Protein AF-A0A828SP07-F1 (afdb_monomer_lite)

pLDDT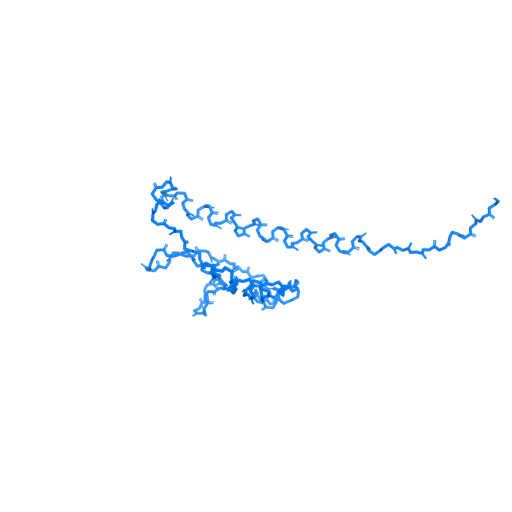: mean 71.91, std 18.85, range [35.97, 96.06]

Organism: NCBI:txid525242

Structure (mmCIF, N/CA/C/O backbone):
data_AF-A0A828SP07-F1
#
_entry.id   AF-A0A828SP07-F1
#
loop_
_atom_site.group_PDB
_atom_site.id
_atom_site.type_symbol
_atom_site.label_atom_id
_atom_site.label_alt_id
_atom_site.label_comp_id
_atom_site.label_asym_id
_atom_site.label_entity_id
_atom_site.label_seq_id
_atom_site.pdbx_PDB_ins_code
_atom_site.Cartn_x
_atom_site.Cartn_y
_atom_site.Cartn_z
_atom_site.occupancy
_atom_site.B_iso_or_equiv
_atom_site.auth_seq_id
_atom_site.auth_comp_id
_atom_site.auth_asym_id
_atom_site.auth_atom_id
_atom_site.pdbx_PDB_model_num
ATOM 1 N N . MET A 1 1 ? 19.556 11.142 41.431 1.00 42.47 1 MET A N 1
ATOM 2 C CA . MET A 1 1 ? 18.912 11.446 40.136 1.00 42.47 1 MET A CA 1
ATOM 3 C C . MET A 1 1 ? 19.890 11.113 39.016 1.00 42.47 1 MET A C 1
ATOM 5 O O . MET A 1 1 ? 20.737 11.927 38.686 1.00 42.47 1 MET A O 1
ATOM 9 N N . GLN A 1 2 ? 19.830 9.884 38.506 1.00 42.84 2 GLN A N 1
ATOM 10 C CA . GLN A 1 2 ? 20.565 9.408 37.330 1.00 42.84 2 GLN A CA 1
ATOM 11 C C . GLN A 1 2 ? 19.643 8.411 36.629 1.00 42.84 2 GLN A C 1
ATOM 13 O O . GLN A 1 2 ? 19.463 7.309 37.130 1.00 42.84 2 GLN A O 1
ATOM 18 N N . SER A 1 3 ? 19.005 8.812 35.532 1.00 43.03 3 SER A N 1
ATOM 19 C CA . SER A 1 3 ? 18.424 7.885 34.555 1.00 43.03 3 SER A CA 1
ATOM 20 C C . SER A 1 3 ? 18.002 8.671 33.318 1.00 43.03 3 SER A C 1
ATOM 22 O O . SER A 1 3 ? 16.979 9.345 33.330 1.00 43.03 3 SER A O 1
ATOM 24 N N . ALA A 1 4 ? 18.848 8.642 32.290 1.00 45.19 4 ALA A N 1
ATOM 25 C CA . ALA A 1 4 ? 18.511 8.997 30.908 1.00 45.19 4 ALA A CA 1
ATOM 26 C C . ALA A 1 4 ? 19.666 8.567 29.985 1.00 45.19 4 ALA A C 1
ATOM 28 O O . ALA A 1 4 ? 20.202 9.344 29.199 1.00 45.19 4 ALA A O 1
ATOM 29 N N . ARG A 1 5 ? 20.126 7.324 30.131 1.00 46.84 5 ARG A N 1
ATOM 30 C CA . ARG A 1 5 ? 21.015 6.679 29.163 1.00 46.84 5 ARG A CA 1
ATOM 31 C C . ARG A 1 5 ? 20.392 5.335 28.828 1.00 46.84 5 ARG A C 1
ATOM 33 O O . ARG A 1 5 ? 19.896 4.669 29.724 1.00 46.84 5 ARG A O 1
ATOM 40 N N . VAL A 1 6 ? 20.469 4.978 27.550 1.00 44.75 6 VAL A N 1
ATOM 41 C CA . VAL A 1 6 ? 19.916 3.776 26.905 1.00 44.75 6 VAL A CA 1
ATOM 42 C C . VAL A 1 6 ? 18.507 3.965 26.337 1.00 44.75 6 VAL A C 1
ATOM 44 O O . VAL A 1 6 ? 17.543 3.447 26.872 1.00 44.75 6 VAL A O 1
ATOM 47 N N . LEU A 1 7 ? 18.408 4.676 25.208 1.00 38.66 7 LEU A N 1
ATOM 48 C CA . LEU A 1 7 ? 17.365 4.436 24.190 1.00 38.66 7 LEU A CA 1
ATOM 49 C C . LEU A 1 7 ? 17.791 4.877 22.767 1.00 38.66 7 LEU A C 1
ATOM 51 O O . LEU A 1 7 ? 16.957 4.997 21.880 1.00 38.66 7 LEU A O 1
ATOM 55 N N . CYS A 1 8 ? 19.091 5.090 22.514 1.00 35.97 8 CYS A N 1
ATOM 56 C CA . CYS A 1 8 ? 19.603 5.577 21.223 1.00 35.97 8 CYS A CA 1
ATOM 57 C C . CYS A 1 8 ? 20.581 4.582 20.570 1.00 35.97 8 CYS A C 1
ATOM 59 O O . CYS A 1 8 ? 21.708 4.932 20.251 1.00 35.97 8 CYS A O 1
ATOM 61 N N . HIS A 1 9 ? 20.181 3.312 20.442 1.00 36.03 9 HIS A N 1
ATOM 62 C CA . HIS A 1 9 ? 20.992 2.299 19.742 1.00 36.03 9 HIS A CA 1
ATOM 63 C C . HIS A 1 9 ? 20.191 1.379 18.807 1.00 36.03 9 HIS A C 1
ATOM 65 O O . HIS A 1 9 ? 20.718 0.371 18.352 1.00 36.03 9 HIS A O 1
ATOM 71 N N . HIS A 1 10 ? 18.929 1.698 18.495 1.00 36.72 10 HIS A N 1
ATOM 72 C CA . HIS A 1 10 ? 18.085 0.804 17.683 1.00 36.72 10 HIS A CA 1
ATOM 73 C C . HIS A 1 10 ? 17.499 1.429 16.406 1.00 36.72 10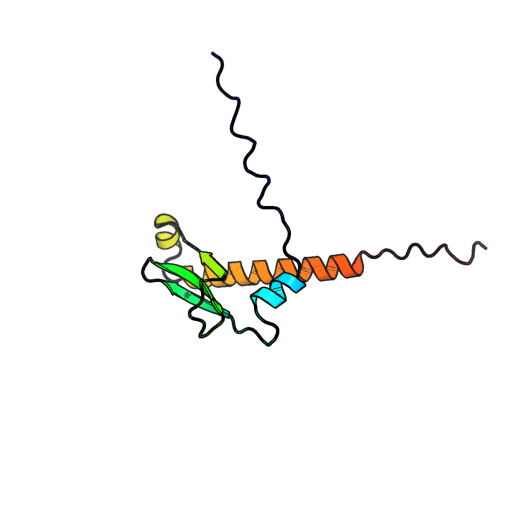 HIS A C 1
ATOM 75 O O . HIS A 1 10 ? 16.642 0.830 15.767 1.00 36.72 10 HIS A O 1
ATOM 81 N N . VAL A 1 11 ? 17.988 2.604 15.993 1.00 41.00 11 VAL A N 1
ATOM 82 C CA . VAL A 1 11 ? 17.584 3.279 14.740 1.00 41.00 11 VAL A CA 1
ATOM 83 C C . VAL A 1 11 ? 18.727 3.238 13.715 1.00 41.00 11 VAL A C 1
ATOM 85 O O . VAL A 1 11 ? 19.015 4.221 13.049 1.00 41.00 11 VAL A O 1
ATOM 88 N N . GLU A 1 12 ? 19.440 2.114 13.598 1.00 39.47 12 GLU A N 1
ATOM 89 C CA . GLU A 1 12 ? 20.566 1.998 12.646 1.00 39.47 12 GLU A CA 1
ATOM 90 C C . GLU A 1 12 ? 20.449 0.836 11.646 1.00 39.47 12 GLU A C 1
ATOM 92 O O . GLU A 1 12 ? 21.272 0.721 10.743 1.00 39.47 12 GLU A O 1
ATOM 97 N N . THR A 1 13 ? 19.391 0.021 11.694 1.00 39.34 13 THR A N 1
ATOM 98 C CA . THR A 1 13 ? 19.213 -1.111 10.760 1.00 39.34 13 THR A CA 1
ATOM 99 C C . THR A 1 13 ? 18.284 -0.843 9.573 1.00 39.34 13 THR A C 1
ATOM 101 O O . THR A 1 13 ? 18.275 -1.631 8.631 1.00 39.34 13 THR A O 1
ATOM 104 N N . TRP A 1 14 ? 17.567 0.284 9.532 1.00 39.25 14 TRP A N 1
ATOM 105 C CA . TRP A 1 14 ? 16.605 0.577 8.452 1.00 39.25 14 TRP A CA 1
ATOM 106 C C . TRP A 1 14 ? 17.183 1.318 7.239 1.00 39.25 14 TRP A C 1
ATOM 108 O O . TRP A 1 14 ? 16.461 1.602 6.288 1.00 39.25 14 TRP A O 1
ATOM 118 N N . ARG A 1 15 ? 18.490 1.602 7.213 1.00 41.88 15 ARG A N 1
ATOM 119 C CA . ARG A 1 15 ? 19.132 2.337 6.109 1.00 41.88 15 ARG A CA 1
ATOM 120 C C . ARG A 1 15 ? 19.951 1.450 5.171 1.00 41.88 15 ARG A C 1
ATOM 122 O O . ARG A 1 15 ? 20.961 1.893 4.626 1.00 41.88 15 ARG A O 1
ATOM 129 N N . LYS A 1 16 ? 19.544 0.195 4.967 1.00 46.22 16 LYS A N 1
ATOM 130 C CA . LYS A 1 16 ? 20.076 -0.603 3.858 1.00 46.22 16 LYS A CA 1
ATOM 131 C C . LYS A 1 16 ? 19.263 -0.254 2.614 1.00 46.22 16 LYS A C 1
ATOM 133 O O . LYS A 1 16 ? 18.200 -0.816 2.383 1.00 46.22 16 LYS A O 1
ATOM 138 N N . TYR A 1 17 ? 19.726 0.756 1.879 1.00 56.06 17 TYR A N 1
ATOM 139 C CA . TYR A 1 17 ? 19.108 1.183 0.626 1.00 56.06 17 TYR A CA 1
ATOM 140 C C . TYR A 1 17 ? 18.991 -0.014 -0.322 1.00 56.06 17 TYR A C 1
ATOM 142 O O . TYR A 1 17 ? 19.984 -0.676 -0.617 1.00 56.06 17 TYR A O 1
ATOM 150 N N . MET A 1 18 ? 17.772 -0.298 -0.762 1.00 57.88 18 MET A N 1
ATOM 151 C CA . MET A 1 18 ? 17.495 -1.319 -1.763 1.00 57.88 18 MET A CA 1
ATOM 152 C C . MET A 1 18 ? 17.890 -0.781 -3.143 1.00 57.88 18 MET A C 1
ATOM 154 O O . MET A 1 18 ? 17.559 0.362 -3.466 1.00 57.88 18 MET A O 1
ATOM 158 N N . SER A 1 19 ? 18.615 -1.564 -3.947 1.00 63.25 19 SER A N 1
ATOM 159 C CA . SER A 1 19 ? 18.954 -1.162 -5.320 1.00 63.25 19 SER A CA 1
ATOM 160 C C . SER A 1 19 ? 17.749 -1.337 -6.252 1.00 63.25 19 SER A C 1
ATOM 162 O O . SER A 1 19 ? 16.896 -2.191 -6.012 1.00 63.25 19 SER A O 1
ATOM 164 N N . ILE A 1 20 ? 17.682 -0.585 -7.359 1.00 61.38 20 ILE A N 1
ATOM 165 C CA . ILE A 1 20 ? 16.632 -0.783 -8.379 1.00 61.38 20 ILE A CA 1
ATOM 166 C C . ILE A 1 20 ? 16.648 -2.211 -8.940 1.00 61.38 20 ILE A C 1
ATOM 168 O O . ILE A 1 20 ? 15.603 -2.723 -9.320 1.00 61.38 20 ILE A O 1
ATOM 172 N N . GLN A 1 21 ? 17.804 -2.877 -8.984 1.00 63.03 21 GLN A N 1
ATOM 173 C CA . GLN A 1 21 ? 17.888 -4.275 -9.417 1.00 63.03 21 GLN A CA 1
ATOM 174 C C . GLN A 1 21 ? 17.171 -5.206 -8.435 1.00 63.03 21 GLN A C 1
ATOM 176 O O . GLN A 1 21 ? 16.346 -6.005 -8.858 1.00 63.03 21 GLN A O 1
ATOM 181 N N . GLN A 1 22 ? 17.393 -5.028 -7.132 1.00 64.44 22 GLN A N 1
ATOM 182 C CA . GLN A 1 22 ? 16.679 -5.776 -6.091 1.00 64.44 22 GLN A CA 1
ATOM 183 C C . GL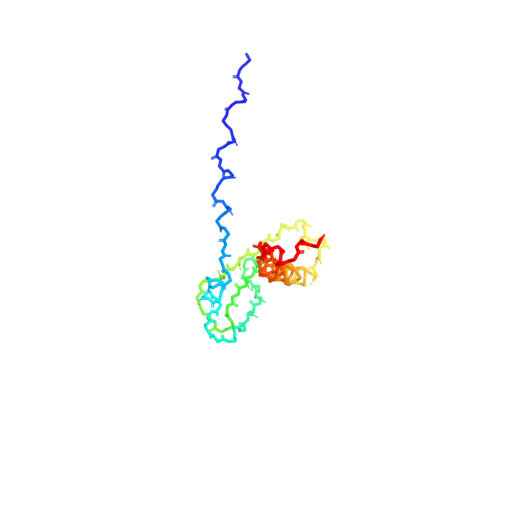N A 1 22 ? 15.183 -5.451 -6.087 1.00 64.44 22 GLN A C 1
ATOM 185 O O . GLN A 1 22 ? 14.348 -6.321 -5.871 1.00 64.44 22 GLN A O 1
ATOM 190 N N . LEU A 1 23 ? 14.832 -4.199 -6.378 1.00 65.94 23 LEU A N 1
ATOM 191 C CA . LEU A 1 23 ? 13.448 -3.773 -6.531 1.00 65.94 23 LEU A CA 1
ATOM 192 C C . LEU A 1 23 ? 12.780 -4.430 -7.757 1.00 65.94 23 LEU A C 1
ATOM 194 O O . LEU A 1 23 ? 11.655 -4.910 -7.667 1.00 65.94 23 LEU A O 1
ATOM 198 N N . LYS A 1 24 ? 13.486 -4.507 -8.891 1.00 64.06 24 LYS A N 1
ATOM 199 C CA . LYS A 1 24 ? 13.046 -5.232 -10.094 1.00 64.06 24 LYS A CA 1
ATOM 200 C C . LYS A 1 24 ? 12.906 -6.729 -9.831 1.00 64.06 24 LYS A C 1
ATOM 202 O O . LYS A 1 24 ? 11.971 -7.338 -10.326 1.00 64.06 24 LYS A O 1
ATOM 207 N N . GLU A 1 25 ? 13.782 -7.323 -9.029 1.00 65.94 25 GLU A N 1
ATOM 208 C CA . GLU A 1 25 ? 13.658 -8.724 -8.608 1.00 65.94 25 GLU A CA 1
ATOM 209 C C . GLU A 1 25 ? 12.437 -8.956 -7.705 1.00 65.94 25 GLU A C 1
ATOM 211 O O . GLU A 1 25 ? 11.757 -9.970 -7.852 1.00 65.94 25 GLU A O 1
ATOM 216 N N . LEU A 1 26 ? 12.120 -8.007 -6.817 1.00 65.00 26 LEU A N 1
ATOM 217 C CA . LEU A 1 26 ? 10.932 -8.063 -5.955 1.00 65.00 26 LEU A CA 1
ATOM 218 C C . LEU A 1 26 ? 9.623 -7.929 -6.736 1.00 65.00 26 LEU A C 1
ATOM 220 O O . LEU A 1 26 ? 8.641 -8.607 -6.426 1.00 65.00 26 LEU A O 1
ATOM 224 N N . PHE A 1 27 ? 9.613 -7.069 -7.751 1.00 65.50 27 PHE A N 1
ATOM 225 C CA . PHE A 1 27 ? 8.476 -6.903 -8.649 1.00 65.50 27 PHE A CA 1
ATOM 226 C C . PHE A 1 27 ? 8.407 -8.011 -9.715 1.00 65.50 27 PHE A C 1
ATOM 228 O O . PHE A 1 27 ? 7.331 -8.349 -10.190 1.00 65.50 27 PHE A O 1
ATOM 235 N N . GLY A 1 28 ? 9.520 -8.679 -10.010 1.00 56.78 28 GLY A N 1
ATOM 236 C CA . GLY A 1 28 ? 9.618 -9.687 -11.058 1.00 56.78 28 GLY A CA 1
ATOM 237 C C . GLY A 1 28 ? 10.138 -9.096 -12.369 1.00 56.78 28 GLY A C 1
ATOM 238 O O . GLY A 1 28 ? 9.981 -7.917 -12.674 1.00 56.78 28 GLY A O 1
ATOM 239 N N . ASN A 1 29 ? 10.794 -9.942 -13.165 1.00 54.81 29 ASN A N 1
ATOM 240 C CA . ASN A 1 29 ? 11.561 -9.541 -14.351 1.00 54.81 29 ASN A CA 1
ATOM 241 C C . ASN A 1 29 ? 10.694 -9.153 -15.576 1.00 54.81 29 ASN A C 1
ATOM 243 O O . ASN 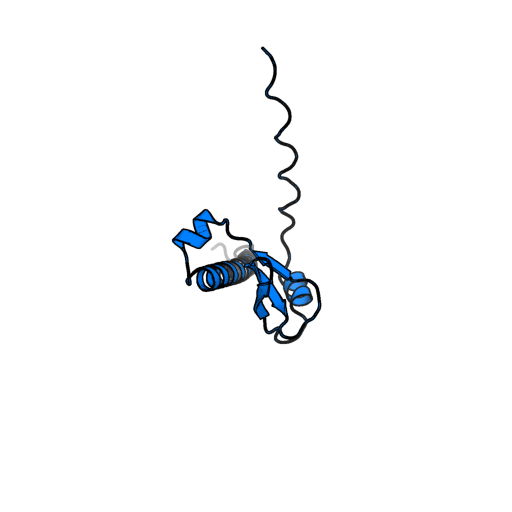A 1 29 ? 11.216 -9.003 -16.678 1.00 54.81 29 ASN A O 1
ATOM 247 N N . GLN A 1 30 ? 9.375 -9.044 -15.409 1.00 49.84 30 GLN A N 1
ATOM 248 C CA . GLN A 1 30 ? 8.398 -8.691 -16.440 1.00 49.84 30 GLN A CA 1
ATOM 249 C C . GLN A 1 30 ? 7.339 -7.796 -15.800 1.00 49.84 30 GLN A C 1
ATOM 251 O O . GLN A 1 30 ? 6.955 -8.073 -14.671 1.00 49.84 30 GLN A O 1
ATOM 256 N N . GLU A 1 31 ? 6.927 -6.744 -16.513 1.00 59.31 31 GLU A N 1
ATOM 257 C CA . GLU A 1 31 ? 5.803 -5.825 -16.244 1.00 59.31 31 GLU A CA 1
ATOM 258 C C . GLU A 1 31 ? 4.934 -6.202 -15.032 1.00 59.31 31 GLU A C 1
ATOM 260 O O . GLU A 1 31 ? 3.858 -6.788 -15.149 1.00 59.31 31 GLU A O 1
ATOM 265 N N . ALA A 1 32 ? 5.438 -5.893 -13.840 1.00 67.19 32 ALA A N 1
ATOM 266 C CA . ALA A 1 32 ? 4.789 -6.278 -12.605 1.00 67.19 32 ALA A CA 1
ATOM 267 C C . ALA A 1 32 ? 3.588 -5.370 -12.371 1.00 67.19 32 ALA A C 1
ATOM 269 O O . ALA A 1 32 ? 3.736 -4.189 -12.046 1.00 67.19 32 ALA A O 1
ATOM 270 N N . VAL A 1 33 ? 2.389 -5.915 -12.543 1.00 80.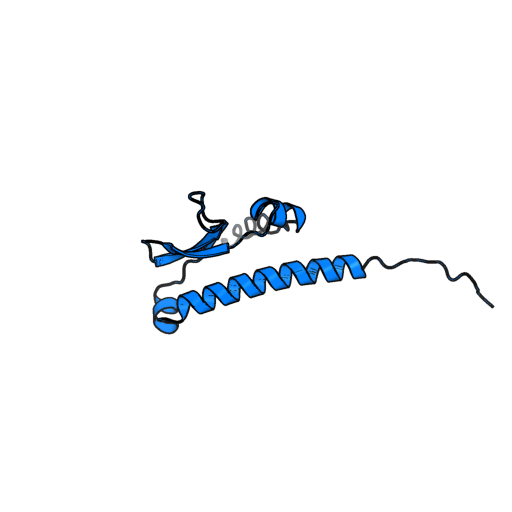06 33 VAL A N 1
ATOM 271 C CA . VAL A 1 33 ? 1.171 -5.214 -12.148 1.00 80.06 33 VAL A CA 1
ATOM 272 C C . VAL A 1 33 ? 1.050 -5.335 -10.636 1.00 80.06 33 VAL A C 1
ATOM 274 O O . VAL A 1 33 ? 0.932 -6.434 -10.098 1.00 80.06 33 VAL A O 1
ATOM 277 N N . LEU A 1 34 ? 1.106 -4.199 -9.949 1.00 85.38 34 LEU A N 1
ATOM 278 C CA . LEU A 1 34 ? 0.882 -4.122 -8.513 1.00 85.38 34 LEU A CA 1
ATOM 279 C C . LEU A 1 34 ? -0.575 -3.780 -8.238 1.00 85.38 34 LEU A C 1
ATOM 281 O O . LEU A 1 34 ? -1.157 -2.920 -8.899 1.00 85.38 34 LEU A O 1
ATOM 285 N N . GLU A 1 35 ? -1.137 -4.413 -7.220 1.00 87.94 35 GLU A N 1
ATOM 286 C CA . GLU A 1 35 ? -2.458 -4.090 -6.703 1.00 87.94 35 GLU A CA 1
ATOM 287 C C . GLU A 1 35 ? -2.372 -3.671 -5.237 1.00 87.94 35 GLU A C 1
ATOM 289 O O . GLU A 1 35 ? -1.566 -4.193 -4.459 1.00 87.94 35 GLU A O 1
ATOM 294 N N . LEU A 1 36 ? -3.218 -2.708 -4.877 1.00 90.00 36 LEU A N 1
ATOM 295 C CA . LEU A 1 36 ? -3.443 -2.294 -3.502 1.00 90.00 36 LEU A CA 1
ATOM 296 C C . LEU A 1 36 ? -4.793 -2.860 -3.061 1.00 90.00 36 LEU A C 1
ATOM 298 O O . LEU A 1 36 ? -5.831 -2.453 -3.580 1.00 90.00 36 LEU A O 1
ATOM 302 N N . VAL A 1 37 ? -4.778 -3.803 -2.123 1.00 90.94 37 VAL A N 1
ATOM 303 C CA . VAL A 1 37 ? -5.985 -4.471 -1.616 1.00 90.94 37 VAL A CA 1
ATOM 304 C C . VAL A 1 37 ? -6.199 -4.147 -0.146 1.00 90.94 37 VAL A C 1
ATOM 306 O O . VAL A 1 37 ? -5.238 -3.983 0.604 1.00 90.94 37 VAL A O 1
ATOM 309 N N . GLN A 1 38 ? -7.455 -4.067 0.285 1.00 90.62 38 GLN A N 1
ATOM 310 C CA . GLN A 1 38 ? -7.778 -3.987 1.705 1.00 90.62 38 GLN A CA 1
ATOM 311 C C . GLN A 1 38 ? -7.907 -5.399 2.278 1.00 90.62 38 GLN A C 1
ATOM 313 O O . GLN A 1 38 ? -8.655 -6.222 1.756 1.00 90.62 38 GLN A O 1
ATOM 318 N N . LEU A 1 39 ? -7.152 -5.682 3.335 1.00 91.25 39 LEU A N 1
ATOM 319 C CA . LEU A 1 39 ? -7.222 -6.936 4.076 1.00 91.25 39 LEU A CA 1
ATOM 320 C C . LEU A 1 39 ? -8.395 -6.914 5.064 1.00 91.25 39 LEU A C 1
ATOM 322 O O . LEU A 1 39 ? -8.903 -5.853 5.426 1.00 91.25 39 LEU A O 1
ATOM 326 N N . GLU A 1 40 ? -8.772 -8.086 5.576 1.00 84.75 40 GLU A N 1
ATOM 327 C CA . GLU A 1 40 ? -9.876 -8.248 6.538 1.00 84.75 40 GLU A CA 1
ATOM 328 C C . GLU A 1 40 ? -9.704 -7.403 7.815 1.00 84.75 40 GLU A C 1
ATOM 330 O O . GLU A 1 40 ? -10.683 -6.938 8.391 1.00 84.75 40 GLU A O 1
ATOM 335 N N . GLY A 1 41 ? -8.459 -7.138 8.230 1.00 82.94 41 GLY A N 1
ATOM 336 C CA . GLY A 1 41 ? -8.134 -6.270 9.372 1.00 82.94 41 GLY A CA 1
ATOM 337 C C . GLY A 1 41 ? -8.216 -4.764 9.086 1.00 82.94 41 GLY A C 1
ATOM 338 O O . GLY A 1 41 ? -7.832 -3.956 9.931 1.00 82.94 41 GLY A O 1
ATOM 339 N N . GLY A 1 42 ? -8.650 -4.364 7.888 1.00 84.94 42 GLY A N 1
ATOM 340 C CA . GLY A 1 42 ? -8.711 -2.969 7.444 1.00 84.94 42 GLY A CA 1
ATOM 341 C C . GLY A 1 42 ? -7.361 -2.371 7.035 1.00 84.94 42 GLY A C 1
ATOM 342 O O . GLY A 1 42 ? -7.310 -1.209 6.631 1.00 84.94 42 GLY A O 1
ATOM 343 N N . GLU A 1 43 ? -6.281 -3.150 7.122 1.00 92.12 43 GLU A N 1
ATOM 344 C CA . GLU A 1 43 ? -4.959 -2.813 6.590 1.00 92.12 43 GLU A CA 1
ATOM 345 C C . GLU A 1 43 ? -4.990 -2.769 5.062 1.00 92.12 43 GLU A C 1
ATOM 347 O O . GLU A 1 43 ? -5.698 -3.546 4.423 1.00 92.12 43 GLU A O 1
ATOM 352 N N . LEU A 1 44 ? -4.180 -1.900 4.467 1.00 92.62 44 LEU A N 1
ATOM 353 C CA . LEU A 1 44 ? -3.960 -1.884 3.025 1.00 92.62 44 LEU A CA 1
ATOM 354 C C . LEU A 1 44 ? -2.676 -2.639 2.701 1.00 92.62 44 LEU A C 1
ATOM 356 O O . LEU A 1 44 ? -1.653 -2.442 3.349 1.00 92.62 44 LEU A O 1
ATOM 360 N N . ALA A 1 45 ? -2.717 -3.498 1.694 1.00 92.44 45 ALA A N 1
ATOM 361 C CA . ALA A 1 45 ? -1.610 -4.346 1.294 1.00 92.44 45 ALA A CA 1
ATOM 362 C C . ALA A 1 45 ? -1.257 -4.105 -0.173 1.00 92.44 45 ALA A C 1
ATOM 364 O O . ALA A 1 45 ? -2.115 -4.220 -1.045 1.00 92.44 45 ALA A O 1
ATOM 365 N N . LEU A 1 46 ? 0.012 -3.796 -0.438 1.00 90.50 46 LEU A N 1
ATOM 366 C CA . LEU A 1 46 ? 0.569 -3.748 -1.785 1.00 90.50 46 LEU A CA 1
ATOM 367 C C . LEU A 1 46 ? 1.146 -5.122 -2.124 1.00 90.50 46 LEU A C 1
ATOM 369 O O . LEU A 1 46 ? 2.010 -5.627 -1.402 1.00 90.50 46 LEU A O 1
ATOM 373 N N . ARG A 1 47 ? 0.700 -5.722 -3.225 1.00 89.62 47 ARG A N 1
ATOM 374 C CA . ARG A 1 47 ? 1.189 -7.028 -3.686 1.00 89.62 47 ARG A CA 1
ATOM 375 C C . ARG A 1 47 ? 1.202 -7.112 -5.208 1.00 89.62 47 ARG A C 1
ATOM 377 O O . ARG A 1 47 ? 0.608 -6.280 -5.887 1.00 89.62 47 ARG A O 1
ATOM 384 N N . ASN A 1 48 ? 1.875 -8.131 -5.733 1.00 86.88 48 ASN A N 1
ATOM 385 C CA . ASN A 1 48 ? 1.762 -8.478 -7.148 1.00 86.88 48 ASN A CA 1
ATOM 386 C C . ASN A 1 48 ? 0.327 -8.937 -7.446 1.00 86.88 48 ASN A C 1
ATOM 388 O O . ASN A 1 48 ? -0.236 -9.731 -6.688 1.00 86.88 48 ASN A O 1
ATOM 392 N N . ALA A 1 49 ? -0.257 -8.441 -8.533 1.00 86.06 49 ALA A N 1
ATOM 393 C CA . ALA A 1 49 ? -1.612 -8.788 -8.936 1.00 86.06 49 ALA A CA 1
ATOM 394 C C . ALA A 1 49 ? -1.748 -10.302 -9.147 1.00 86.06 49 ALA A C 1
ATOM 396 O O . ALA A 1 49 ? -0.900 -10.935 -9.780 1.00 86.06 49 ALA A O 1
ATOM 397 N N . GLY A 1 50 ? -2.802 -10.892 -8.577 1.00 79.88 50 GLY A N 1
ATOM 398 C CA . GLY A 1 50 ? -3.052 -12.336 -8.650 1.00 79.88 50 GLY A CA 1
ATOM 399 C C . GLY A 1 50 ? -2.054 -13.217 -7.883 1.00 79.88 50 GLY A C 1
ATOM 400 O O . GLY A 1 50 ? -2.049 -14.432 -8.069 1.00 79.88 50 GLY A O 1
ATOM 401 N N . SER A 1 51 ? -1.194 -12.638 -7.039 1.00 81.56 51 SER A N 1
ATOM 402 C CA . SER A 1 51 ? -0.257 -13.393 -6.205 1.00 81.56 51 SER A CA 1
ATOM 403 C C . SER A 1 51 ? -0.838 -13.688 -4.822 1.00 81.56 51 SER A C 1
ATOM 405 O O . SER A 1 51 ? -1.202 -12.775 -4.085 1.00 81.56 51 SER A O 1
ATOM 407 N N . GLU A 1 52 ? -0.772 -14.958 -4.420 1.00 80.19 52 GLU A N 1
ATOM 408 C CA . GLU A 1 52 ? -1.092 -15.434 -3.061 1.00 80.19 52 GLU A CA 1
ATOM 409 C C . GLU A 1 52 ? 0.097 -15.336 -2.083 1.00 80.19 52 GLU A C 1
ATOM 411 O O . GLU A 1 52 ? 0.020 -15.766 -0.934 1.00 80.19 52 GLU A O 1
ATOM 416 N N . LYS A 1 53 ? 1.240 -14.808 -2.538 1.00 83.12 53 LYS A N 1
ATOM 417 C CA . LYS A 1 53 ? 2.414 -14.576 -1.681 1.00 83.12 53 LYS A CA 1
ATOM 418 C C . LYS A 1 53 ? 2.163 -13.456 -0.669 1.00 83.12 53 LYS A C 1
ATOM 420 O O . LYS A 1 53 ? 1.254 -12.642 -0.831 1.00 83.12 53 LYS A O 1
ATOM 425 N N . GLU A 1 54 ? 3.032 -13.387 0.341 1.00 86.62 54 GLU A N 1
ATOM 426 C CA . GLU A 1 54 ? 3.006 -12.301 1.320 1.00 86.62 54 GLU A CA 1
ATOM 427 C C . GLU A 1 54 ? 3.048 -10.917 0.643 1.00 86.62 54 GLU A C 1
ATOM 429 O O . GLU A 1 54 ? 3.776 -10.734 -0.341 1.00 86.62 54 GLU A O 1
ATOM 434 N N . PRO A 1 55 ? 2.279 -9.937 1.158 1.00 90.31 55 PRO A N 1
ATOM 435 C CA . PRO A 1 55 ? 2.327 -8.570 0.663 1.00 90.31 55 PRO A CA 1
ATOM 436 C C . PRO A 1 55 ? 3.736 -7.988 0.724 1.00 90.31 55 PRO A C 1
ATOM 438 O O . PRO A 1 55 ? 4.458 -8.180 1.699 1.00 90.31 55 PRO A O 1
ATOM 441 N N . LEU A 1 56 ? 4.084 -7.198 -0.289 1.00 87.56 56 LEU A N 1
ATOM 442 C CA . LEU A 1 56 ? 5.345 -6.462 -0.334 1.00 87.56 56 LEU A CA 1
ATOM 443 C C . LEU A 1 56 ? 5.371 -5.368 0.738 1.00 87.56 56 LEU A C 1
ATOM 445 O O . LEU A 1 56 ? 6.409 -5.096 1.336 1.00 87.56 56 LEU A O 1
ATOM 449 N N . VAL A 1 57 ? 4.217 -4.737 0.973 1.00 88.81 57 VAL A N 1
ATOM 450 C CA . VAL A 1 57 ? 4.030 -3.690 1.980 1.00 88.81 57 VAL A CA 1
ATOM 451 C C . VAL A 1 57 ? 2.649 -3.841 2.606 1.00 88.81 57 VAL A C 1
ATOM 453 O O . VAL A 1 57 ? 1.670 -4.067 1.895 1.00 88.81 57 VAL A O 1
ATOM 456 N N . LYS A 1 58 ? 2.562 -3.657 3.925 1.00 92.94 58 LYS A N 1
ATOM 457 C CA . LYS A 1 58 ? 1.305 -3.425 4.642 1.00 92.94 58 LYS A CA 1
ATOM 458 C C . LYS A 1 58 ? 1.300 -2.010 5.208 1.00 92.94 58 LYS A C 1
ATOM 460 O O . LYS A 1 58 ? 2.288 -1.571 5.791 1.00 92.94 58 LYS A O 1
ATOM 465 N N . ILE A 1 59 ? 0.193 -1.306 5.028 1.00 93.06 59 ILE A N 1
ATOM 466 C CA . ILE A 1 59 ? -0.029 0.059 5.488 1.00 93.06 59 ILE A CA 1
ATOM 467 C C . ILE A 1 59 ? -1.214 0.022 6.440 1.00 93.06 59 ILE A C 1
ATOM 469 O O . ILE A 1 59 ? -2.332 -0.326 6.053 1.00 93.06 59 ILE A O 1
ATOM 473 N N . GLN A 1 60 ? -0.969 0.411 7.685 1.00 94.06 60 GLN A N 1
ATOM 474 C CA . GLN A 1 60 ? -2.009 0.526 8.690 1.00 94.06 60 GLN A CA 1
ATOM 475 C C . GLN A 1 60 ? -2.144 1.980 9.119 1.00 94.06 60 GLN A C 1
ATOM 477 O O . GLN A 1 60 ? -1.219 2.584 9.658 1.00 94.06 60 GLN A O 1
ATOM 482 N N . PHE A 1 61 ? -3.322 2.537 8.864 1.00 92.88 61 PHE A N 1
ATOM 483 C CA . PHE A 1 61 ? -3.710 3.842 9.375 1.00 92.88 61 PHE A CA 1
ATOM 484 C C . PHE A 1 61 ? -4.312 3.662 10.767 1.00 92.88 61 PHE A C 1
ATOM 486 O O . PHE A 1 61 ? -5.078 2.718 10.998 1.00 92.88 61 PHE A O 1
ATOM 493 N N . SER A 1 62 ? -3.987 4.574 11.685 1.00 94.50 62 SER A N 1
ATOM 494 C CA . SER A 1 62 ? -4.654 4.633 12.986 1.00 94.50 62 SER A CA 1
ATOM 495 C C . SER A 1 62 ? -6.148 4.903 12.808 1.00 94.50 62 SER A C 1
ATOM 497 O O . SER A 1 62 ? -6.572 5.479 11.805 1.00 94.50 62 SER A O 1
ATOM 499 N N . ASP A 1 63 ? -6.961 4.501 13.783 1.00 93.50 63 ASP A N 1
ATOM 500 C CA . ASP A 1 63 ? -8.411 4.714 13.718 1.00 93.50 63 ASP A CA 1
ATOM 501 C C . ASP A 1 63 ? -8.777 6.201 13.672 1.00 93.50 63 ASP A C 1
ATOM 503 O O . ASP A 1 63 ? -9.662 6.593 12.916 1.00 93.50 63 ASP A O 1
ATOM 507 N N . GLU A 1 64 ? -8.033 7.042 14.394 1.00 95.56 64 GLU A N 1
ATOM 508 C CA . GLU A 1 64 ? -8.179 8.500 14.353 1.00 95.56 64 GLU A CA 1
ATOM 509 C C . GLU A 1 64 ? -7.940 9.054 12.943 1.00 95.56 64 GLU A C 1
ATOM 511 O O . GLU A 1 64 ? -8.741 9.833 12.428 1.00 95.56 64 GLU A O 1
ATOM 516 N N . LEU A 1 65 ? -6.873 8.607 12.276 1.00 93.62 65 LEU A N 1
ATOM 517 C CA . LEU A 1 65 ? -6.556 9.090 10.939 1.00 93.62 65 LEU A CA 1
ATOM 518 C C . LEU A 1 65 ? -7.535 8.538 9.896 1.00 93.62 65 LEU A C 1
ATOM 520 O O . LEU A 1 65 ? -7.931 9.269 8.992 1.00 93.62 65 LEU A O 1
ATOM 524 N N . LYS A 1 66 ? -7.998 7.291 10.049 1.00 92.88 66 LYS A N 1
ATOM 525 C CA . LYS A 1 66 ? -9.074 6.725 9.218 1.00 92.88 66 LYS A CA 1
ATOM 526 C C . LYS A 1 66 ? -10.381 7.499 9.378 1.00 92.88 66 LYS A C 1
ATOM 528 O O . LYS A 1 66 ? -11.074 7.690 8.387 1.00 92.88 66 LYS A O 1
ATOM 533 N N . ALA A 1 67 ? -10.706 7.984 10.577 1.00 93.81 67 ALA A N 1
ATOM 534 C CA . ALA A 1 67 ? -11.894 8.809 10.797 1.00 93.81 67 ALA A CA 1
ATOM 535 C C . ALA A 1 67 ? -11.808 10.167 10.077 1.00 93.81 67 ALA A C 1
ATOM 537 O O . ALA A 1 67 ? -12.819 10.666 9.589 1.00 93.81 67 ALA A O 1
ATOM 538 N N . ILE A 1 68 ? -10.605 10.741 9.975 1.00 96.06 68 ILE A N 1
ATOM 539 C CA . ILE A 1 68 ? -10.359 12.001 9.257 1.00 96.06 68 ILE A CA 1
ATOM 540 C C . ILE A 1 68 ? -10.366 11.788 7.737 1.00 96.06 68 ILE A C 1
ATOM 542 O O . ILE A 1 68 ? -10.964 12.571 7.004 1.00 96.06 68 ILE A O 1
ATOM 546 N N . LEU A 1 69 ? -9.686 10.743 7.257 1.00 92.62 69 LEU A N 1
ATOM 547 C CA . LEU A 1 69 ? -9.534 10.457 5.827 1.00 92.62 69 LEU A CA 1
ATOM 548 C C . LEU A 1 69 ? -10.785 9.812 5.217 1.00 92.62 69 LEU A C 1
ATOM 550 O O . LEU A 1 69 ? -11.046 9.979 4.025 1.00 92.62 69 LEU A O 1
ATOM 554 N N . GLY A 1 70 ? -11.549 9.063 6.011 1.00 91.31 70 GLY A N 1
ATOM 555 C CA . GLY A 1 70 ? -12.741 8.342 5.581 1.00 91.31 70 GLY A CA 1
ATOM 556 C C . GLY A 1 70 ? -12.477 7.493 4.337 1.00 91.31 70 GLY A C 1
ATOM 557 O O . GLY A 1 70 ? -11.509 6.728 4.264 1.00 91.31 70 GLY A O 1
ATOM 558 N N . GLU A 1 71 ? -13.317 7.689 3.325 1.00 91.06 71 GLU A N 1
ATOM 559 C CA . GLU A 1 71 ? -13.248 7.005 2.029 1.00 91.06 71 GLU A CA 1
ATOM 560 C C . GLU A 1 71 ? -11.978 7.329 1.223 1.00 91.06 71 GLU A C 1
ATOM 562 O O . GLU A 1 71 ? -11.638 6.598 0.297 1.00 91.06 71 GLU A O 1
ATOM 567 N N . GLN A 1 72 ? -11.238 8.386 1.577 1.00 92.50 72 GLN A N 1
ATOM 568 C CA . GLN A 1 72 ? -9.995 8.764 0.892 1.00 92.50 72 GLN A CA 1
ATOM 569 C C . GLN A 1 72 ? -8.785 7.940 1.350 1.00 92.50 72 GLN A C 1
ATOM 571 O O . GLN A 1 72 ? -7.731 8.004 0.718 1.00 92.50 72 GLN A O 1
ATOM 576 N N . THR A 1 73 ? -8.909 7.149 2.422 1.00 90.88 73 THR A N 1
ATOM 577 C CA . THR A 1 73 ? -7.800 6.353 2.980 1.00 90.88 73 THR A CA 1
ATOM 578 C C . THR A 1 73 ? -7.064 5.502 1.923 1.00 90.88 73 THR A C 1
ATOM 580 O O . THR A 1 73 ? -5.832 5.569 1.873 1.00 90.88 73 THR A O 1
ATOM 583 N N . PRO A 1 74 ? -7.746 4.760 1.021 1.00 89.50 74 PRO A N 1
ATOM 584 C CA . PRO A 1 74 ? -7.071 3.984 -0.024 1.00 89.50 74 PRO A CA 1
ATOM 585 C C . PRO A 1 74 ? -6.342 4.853 -1.057 1.00 89.50 74 PRO A C 1
ATOM 587 O O . PRO A 1 74 ? -5.250 4.498 -1.499 1.00 89.50 74 PRO A O 1
ATOM 590 N N . ILE A 1 75 ? -6.906 6.012 -1.407 1.00 91.44 75 ILE A N 1
ATOM 591 C CA . ILE A 1 75 ? -6.308 6.960 -2.362 1.00 91.44 75 ILE A CA 1
ATOM 592 C C . ILE A 1 75 ? -5.029 7.563 -1.775 1.00 91.44 75 ILE A C 1
ATOM 594 O O . ILE A 1 75 ? -4.007 7.653 -2.452 1.00 91.44 75 ILE A O 1
ATOM 598 N N . VAL A 1 76 ? -5.049 7.924 -0.489 1.00 93.50 76 VAL A N 1
ATOM 599 C CA . VAL A 1 76 ? -3.858 8.419 0.215 1.00 93.50 76 VAL A CA 1
ATOM 600 C C . VAL A 1 76 ? -2.750 7.368 0.204 1.00 93.50 76 VAL A C 1
ATOM 602 O O . VAL A 1 76 ? -1.612 7.683 -0.140 1.00 93.50 76 VAL A O 1
ATOM 605 N N . ALA A 1 77 ? -3.077 6.112 0.512 1.00 91.56 77 ALA A N 1
ATOM 606 C CA . ALA A 1 77 ? -2.114 5.018 0.453 1.00 91.56 77 ALA A CA 1
ATOM 607 C C . ALA A 1 77 ? -1.537 4.825 -0.959 1.00 91.56 77 ALA A C 1
ATOM 609 O O . ALA A 1 77 ? -0.327 4.659 -1.111 1.00 91.56 77 ALA A O 1
ATOM 610 N N . GLN A 1 78 ? -2.375 4.907 -1.997 1.00 90.38 78 GLN A N 1
ATOM 611 C CA . GLN A 1 78 ? -1.927 4.840 -3.387 1.00 90.38 78 GLN A CA 1
ATOM 612 C C . GLN A 1 78 ? -0.930 5.961 -3.715 1.00 90.38 78 GLN A C 1
ATOM 614 O O . GLN A 1 78 ? 0.141 5.681 -4.256 1.00 90.38 78 GLN A O 1
ATOM 619 N N . HIS A 1 79 ? -1.234 7.208 -3.343 1.00 91.69 79 HIS A N 1
ATOM 620 C CA . HIS A 1 79 ? -0.326 8.338 -3.551 1.00 91.69 79 HIS A CA 1
ATOM 621 C C . HIS A 1 79 ? 0.992 8.180 -2.782 1.00 91.69 79 HIS A C 1
ATOM 623 O O . HIS A 1 79 ? 2.049 8.488 -3.328 1.00 91.69 79 HIS A O 1
ATOM 629 N N . MET A 1 80 ? 0.963 7.663 -1.547 1.00 91.31 80 MET A N 1
ATOM 630 C CA . MET A 1 80 ? 2.183 7.384 -0.776 1.00 91.31 80 MET A CA 1
ATOM 631 C C . MET A 1 80 ? 3.092 6.388 -1.503 1.00 91.31 80 MET A C 1
ATOM 633 O O . MET A 1 80 ? 4.298 6.613 -1.603 1.00 91.31 80 MET A O 1
ATOM 637 N N . ILE A 1 81 ? 2.517 5.307 -2.040 1.00 87.81 81 ILE A N 1
ATOM 638 C CA . ILE A 1 81 ? 3.270 4.309 -2.806 1.00 87.81 81 ILE A CA 1
ATOM 639 C C . ILE A 1 81 ? 3.818 4.912 -4.101 1.00 87.81 81 ILE A C 1
ATOM 641 O O . ILE A 1 81 ? 4.996 4.733 -4.400 1.00 87.81 81 ILE A O 1
ATOM 645 N N . GLN A 1 82 ? 3.010 5.668 -4.848 1.00 84.69 82 GLN A N 1
ATOM 646 C CA . GLN A 1 82 ? 3.467 6.335 -6.070 1.00 84.69 82 GLN A CA 1
ATOM 647 C C . GLN A 1 82 ? 4.625 7.299 -5.792 1.00 84.69 82 GLN A C 1
ATOM 649 O O . GLN A 1 82 ? 5.644 7.233 -6.473 1.00 84.69 82 GLN A O 1
ATOM 654 N N . ALA A 1 83 ? 4.513 8.140 -4.762 1.00 87.44 83 ALA A N 1
ATOM 655 C CA . ALA A 1 83 ? 5.574 9.061 -4.363 1.00 87.44 83 ALA A CA 1
ATOM 656 C C . ALA A 1 83 ? 6.864 8.322 -3.970 1.00 87.44 83 ALA A C 1
ATOM 658 O O . ALA A 1 83 ? 7.954 8.738 -4.360 1.00 87.44 83 ALA A O 1
ATOM 659 N N . ALA A 1 84 ? 6.753 7.199 -3.252 1.00 83.44 84 ALA A N 1
ATOM 660 C CA . ALA A 1 84 ? 7.905 6.371 -2.902 1.00 83.44 84 ALA A CA 1
ATOM 661 C C . ALA A 1 84 ? 8.588 5.768 -4.144 1.00 83.44 84 ALA A C 1
ATOM 663 O O . ALA A 1 84 ? 9.817 5.780 -4.236 1.00 83.44 84 ALA A O 1
ATOM 664 N N . LEU A 1 85 ? 7.805 5.282 -5.115 1.00 79.88 85 LEU A N 1
ATOM 665 C CA . LEU A 1 85 ? 8.325 4.757 -6.380 1.00 79.88 85 LEU A CA 1
ATOM 666 C C . LEU A 1 85 ? 9.010 5.853 -7.206 1.00 79.88 85 LEU A C 1
ATOM 668 O O . LEU A 1 85 ? 10.122 5.640 -7.688 1.00 79.88 85 LEU A O 1
ATOM 672 N N . PHE A 1 86 ? 8.399 7.035 -7.325 1.00 78.81 86 PHE A N 1
ATOM 673 C CA . PHE A 1 86 ? 9.003 8.169 -8.028 1.00 78.81 86 PHE A CA 1
ATOM 674 C C . PHE A 1 86 ? 10.306 8.626 -7.368 1.00 78.81 86 PHE A C 1
ATOM 676 O O . PHE A 1 86 ? 11.317 8.737 -8.057 1.00 78.81 86 PHE A O 1
ATOM 683 N N . GLY A 1 87 ? 10.330 8.793 -6.042 1.00 78.56 87 GLY A N 1
ATOM 684 C CA . GLY A 1 87 ? 11.545 9.193 -5.326 1.00 78.56 87 GLY A CA 1
ATOM 685 C C . GLY A 1 87 ? 12.697 8.192 -5.478 1.00 78.56 87 GLY A C 1
ATOM 686 O O . GLY A 1 87 ? 13.865 8.581 -5.537 1.00 78.56 87 GLY A O 1
ATOM 687 N N . LEU A 1 88 ? 12.388 6.897 -5.597 1.00 72.75 88 LEU A N 1
ATOM 688 C CA . LEU A 1 88 ? 13.393 5.869 -5.867 1.00 72.75 88 LEU A CA 1
ATOM 689 C C . LEU A 1 88 ? 13.949 5.950 -7.298 1.00 72.75 88 LEU A C 1
ATOM 691 O O . LEU A 1 88 ? 15.152 5.767 -7.493 1.00 72.75 88 LEU A O 1
ATOM 695 N N . LEU A 1 89 ? 13.097 6.239 -8.286 1.00 71.12 89 LEU A N 1
ATOM 696 C CA . LEU A 1 89 ? 13.512 6.421 -9.680 1.00 71.12 89 LEU A CA 1
ATOM 697 C C . LEU A 1 89 ? 14.366 7.685 -9.856 1.00 71.12 89 LEU A C 1
ATOM 699 O O . LEU A 1 89 ? 15.430 7.619 -10.472 1.00 71.12 89 LEU A O 1
ATOM 703 N N . GLU A 1 90 ? 13.948 8.812 -9.275 1.00 70.06 90 GLU A N 1
ATOM 704 C CA . GLU A 1 90 ? 14.675 10.088 -9.346 1.00 70.06 90 GLU A CA 1
ATOM 705 C C . GLU A 1 90 ? 16.094 9.981 -8.780 1.00 70.06 90 GLU A C 1
ATOM 707 O O . GLU A 1 90 ? 17.050 10.469 -9.385 1.00 70.06 90 GLU A O 1
ATOM 712 N N . LYS A 1 91 ? 16.262 9.289 -7.646 1.00 63.84 91 LYS A N 1
ATOM 713 C CA . LYS A 1 91 ? 17.579 9.084 -7.032 1.00 63.84 91 LYS A CA 1
ATOM 714 C C . LYS A 1 91 ? 18.565 8.407 -7.987 1.00 63.84 91 LYS A C 1
ATOM 716 O O . LYS A 1 91 ? 19.735 8.770 -8.011 1.00 63.84 91 LYS A O 1
ATOM 721 N N . GLN A 1 92 ? 18.103 7.455 -8.789 1.00 57.94 92 GLN A N 1
ATOM 722 C CA . GLN A 1 92 ? 18.979 6.696 -9.681 1.00 57.94 92 GLN A CA 1
ATOM 723 C C . GLN A 1 92 ? 19.306 7.454 -10.965 1.00 57.94 92 GLN A C 1
ATOM 725 O O . GLN A 1 92 ? 20.429 7.355 -11.450 1.00 57.94 92 GLN A O 1
ATOM 730 N N . VAL A 1 93 ? 18.384 8.286 -11.458 1.00 58.84 93 VAL A N 1
ATOM 731 C CA . VAL A 1 93 ? 18.689 9.251 -12.527 1.00 58.84 93 VAL A CA 1
ATOM 732 C C . VAL A 1 93 ? 19.761 10.240 -12.063 1.00 58.84 93 VAL A C 1
ATOM 734 O O . VAL A 1 93 ? 20.716 10.492 -12.793 1.00 58.84 93 VAL A O 1
ATOM 737 N N . ASN A 1 94 ? 19.654 10.741 -10.830 1.00 58.34 94 ASN A N 1
ATOM 738 C CA . ASN A 1 94 ? 20.654 11.645 -10.263 1.00 58.34 94 ASN A CA 1
ATOM 739 C C . ASN A 1 94 ? 22.010 10.957 -10.037 1.00 58.34 94 ASN A C 1
ATOM 741 O O . ASN A 1 94 ? 23.044 11.563 -10.294 1.00 58.34 94 ASN A O 1
ATOM 745 N N . GLU A 1 95 ? 22.032 9.692 -9.606 1.00 55.44 95 GLU A N 1
ATOM 746 C CA . GLU A 1 95 ? 23.272 8.912 -9.471 1.00 55.44 95 GLU A CA 1
ATOM 747 C C . GLU A 1 95 ? 23.947 8.649 -10.830 1.00 55.44 95 GLU A C 1
ATOM 749 O O . GLU A 1 95 ? 25.170 8.697 -10.912 1.00 55.44 95 GLU A O 1
ATOM 754 N N . TRP A 1 96 ? 23.182 8.448 -11.910 1.00 50.34 96 TRP A N 1
ATOM 755 C CA . TRP A 1 96 ? 23.726 8.308 -13.271 1.00 50.34 96 TRP A CA 1
ATOM 756 C C . TRP A 1 96 ? 24.256 9.621 -13.858 1.00 50.34 96 TRP A C 1
ATOM 758 O O . TRP A 1 96 ? 25.176 9.596 -14.668 1.00 50.34 96 TRP A O 1
ATOM 768 N N . GLN A 1 97 ? 23.702 10.770 -13.463 1.00 49.97 97 GLN A N 1
ATOM 769 C CA . GLN A 1 97 ? 24.187 12.084 -13.906 1.00 49.97 97 GLN A CA 1
ATOM 770 C C . GLN A 1 97 ? 25.336 12.641 -13.050 1.00 49.97 97 GLN A C 1
ATOM 772 O O . GLN A 1 97 ? 25.926 13.655 -13.415 1.00 49.97 97 GLN A O 1
ATOM 777 N N . ALA A 1 98 ? 25.662 11.996 -11.926 1.00 53.59 98 ALA A N 1
ATOM 778 C CA . ALA A 1 98 ? 26.706 12.428 -10.998 1.00 53.59 98 ALA A CA 1
ATOM 779 C C . ALA A 1 98 ? 28.072 11.749 -11.220 1.00 53.59 98 ALA A C 1
ATOM 781 O O . ALA A 1 98 ? 28.992 11.977 -10.432 1.00 53.59 98 ALA A O 1
ATOM 782 N N . GLU A 1 99 ? 28.246 10.947 -12.278 1.00 49.56 99 GLU A N 1
ATOM 783 C CA . GLU A 1 99 ? 29.575 10.523 -12.734 1.00 49.56 99 GLU A CA 1
ATOM 784 C C . GLU A 1 99 ? 30.270 11.728 -13.390 1.00 49.56 99 GLU A C 1
ATOM 786 O O . GLU A 1 99 ? 30.217 11.946 -14.600 1.00 49.56 99 GLU A O 1
ATOM 791 N N . VAL A 1 100 ? 30.847 12.592 -12.550 1.00 56.06 100 VAL A N 1
ATOM 792 C CA . VAL A 1 100 ? 31.643 13.740 -12.984 1.00 56.06 100 VAL A CA 1
ATOM 793 C C . VAL A 1 100 ? 32.879 13.197 -13.690 1.00 56.06 100 VAL A C 1
ATOM 795 O O . VAL A 1 100 ? 33.777 12.632 -13.069 1.00 56.06 100 VAL A O 1
ATOM 798 N N . VAL A 1 101 ? 32.899 13.344 -15.010 1.00 55.69 101 VAL A N 1
ATOM 799 C CA . VAL A 1 101 ? 34.062 13.070 -15.846 1.00 55.69 101 VAL A CA 1
ATOM 800 C C . VAL A 1 101 ? 35.149 14.083 -15.471 1.00 55.69 101 VAL A C 1
ATOM 802 O O . VAL A 1 101 ? 35.123 15.222 -15.936 1.00 55.69 101 VAL A O 1
ATOM 805 N N . ASP A 1 102 ? 36.107 13.682 -14.631 1.00 57.28 102 ASP A N 1
ATOM 806 C CA . ASP A 1 102 ? 37.372 14.403 -14.432 1.00 57.28 102 ASP A CA 1
ATOM 807 C C . ASP A 1 102 ? 38.242 14.255 -15.696 1.00 57.28 102 ASP A C 1
ATOM 809 O O . ASP A 1 102 ? 39.317 13.651 -15.694 1.00 57.28 102 ASP A O 1
ATOM 813 N N . GLU A 1 103 ? 37.773 14.776 -16.830 1.00 60.44 103 GLU A N 1
ATOM 814 C 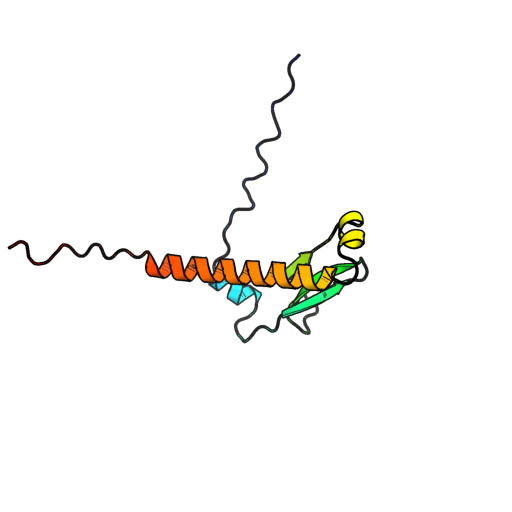CA . GLU A 1 103 ? 38.622 14.927 -18.005 1.00 60.44 103 GLU A CA 1
ATOM 815 C C . GLU A 1 103 ? 39.498 16.163 -17.817 1.00 60.44 103 GLU A C 1
ATOM 817 O O . GLU A 1 103 ? 39.042 17.308 -17.838 1.00 60.44 103 GLU A O 1
ATOM 822 N N . GLN A 1 104 ? 40.795 15.918 -17.623 1.00 56.31 104 GLN A N 1
ATOM 823 C CA . GLN A 1 104 ? 41.807 16.962 -17.557 1.00 56.31 104 GLN A CA 1
ATOM 824 C C . GLN A 1 104 ? 41.746 17.800 -18.855 1.00 56.31 104 GLN A C 1
ATOM 826 O O . GLN A 1 104 ? 41.862 17.227 -19.945 1.00 56.31 104 GLN A O 1
ATOM 831 N N . PRO A 1 105 ? 41.553 19.135 -18.785 1.00 65.62 105 PRO A N 1
ATOM 832 C CA . PRO A 1 105 ? 41.329 19.954 -19.970 1.00 65.62 105 PRO A CA 1
ATOM 833 C C . PRO A 1 105 ? 42.518 19.843 -20.925 1.00 65.62 105 PRO A C 1
ATOM 835 O O . PRO A 1 105 ? 43.657 20.151 -20.576 1.00 65.62 105 PRO A O 1
ATOM 838 N N . LYS A 1 106 ? 42.242 19.395 -22.155 1.00 65.06 106 LYS A N 1
ATOM 839 C CA . LYS A 1 106 ? 43.267 19.046 -23.152 1.00 65.06 106 LYS A CA 1
ATOM 840 C C . LYS A 1 106 ? 43.980 20.249 -23.777 1.00 65.06 106 LYS A C 1
ATOM 842 O O . LYS A 1 106 ? 44.898 20.059 -24.568 1.00 65.06 106 LYS A O 1
ATOM 847 N N . PHE A 1 107 ? 43.586 21.470 -23.419 1.00 63.78 107 PHE A N 1
ATOM 848 C CA . PHE A 1 107 ? 44.215 22.696 -23.894 1.00 63.78 107 PHE A CA 1
ATOM 849 C C . PHE A 1 107 ? 44.266 23.729 -22.769 1.00 63.78 107 PHE A C 1
ATOM 851 O O . PHE A 1 107 ? 43.262 24.353 -22.435 1.00 63.78 107 PHE A O 1
ATOM 858 N N . LEU A 1 108 ? 45.457 23.920 -22.208 1.00 59.38 108 LEU A N 1
ATOM 859 C CA . LEU A 1 108 ? 45.850 25.203 -21.640 1.00 59.38 108 LEU A CA 1
ATOM 860 C C . LEU A 1 108 ? 46.510 25.964 -22.794 1.00 59.38 108 LEU A C 1
ATOM 862 O O . LEU A 1 108 ? 47.548 25.526 -23.289 1.00 59.38 108 LEU A O 1
ATOM 866 N N . SER A 1 109 ? 45.852 27.014 -23.287 1.00 58.84 109 SER A N 1
ATOM 867 C CA . SER A 1 109 ? 46.497 28.019 -24.146 1.00 58.84 109 SER A CA 1
ATOM 868 C C . SER A 1 109 ? 47.093 29.101 -23.264 1.00 58.84 109 SER A C 1
ATOM 870 O O . SER A 1 109 ? 46.356 29.545 -22.355 1.00 58.84 109 SER A O 1
#

Secondary structure (DSSP, 8-state):
-----SSSSSSSSS--PPPHHHHHHHH-SS---EEEEE-TTS-EEEEETT--SPPSEEE---HHHHHHHGGGHHHHHHHHHHHHHHHHHHHHHHHHHT-------S---

Foldseek 3Di:
DDDDDDDPDPPPPPPPDDAVVNVCVQQDVDDFDWDWDQDPVRWIFIDGPPDPDHGPDIHDDDPVVCVVCPPCVSVVVVVVVVVVVVVNVVVVVVVVVPPPPPDDPPDDD

Radius of gyration: 21.34 Å; chains: 1; bounding box: 60×44×64 Å

Sequence (109 aa):
MQSARVLCHHVETWRKYMSIQQLKELFGNQEAVLELVQLEGGELALRNAGSEKEPLVKIQFSDELKAILGEQTPIVAQHMIQAALFGLLEKQVNEWQAEVVDEQPKFLS